Protein 2OPA (pdb70)

GO terms:
  GO:0016853 isomerase activity (F, IDA)

B-factor: mean 41.46, std 10.65, range [24.14, 88.93]

Organism: Bacillus subtilis (strain 168) (NCBI:txid224308)

Nearest PDB structures (foldseek):
  2op8-assembly1_A  TM=1.015E+00  e=2.982E-10  Bacillus subtilis
  4fdx-assembly1_B  TM=9.833E-01  e=6.481E-06  Methylibium petroleiphilum PM1
  3ry0-assembly1_A  TM=9.852E-01  e=7.424E-06  Streptomyces achromogenes
  8t9o-assembly1_A  TM=9.587E-01  e=1.568E-05  Herbaspirillum
  6ogm-assembly2_G  TM=9.645E-01  e=6.987E-05  Burkholderia lata

Foldseek 3Di:
DEAEAEEAPDDDVVVVVVCVVVVLVVCCVPPVDDSVVYHYHYHHDYQQRDDDPPGGNVRPD/DEEEAEEAPDDDPVVVVVVVVVVLVVCCVPPVDDSVVYHYHYHHDYQQRDDDPPARNVRDD

Radius of gyration: 16.0 Å; Cα contacts (8 Å, |Δi|>4): 196; chains: 2; bounding box: 31×53×32 Å

CATH classification: 3.30.429.10

Secondary structure (DSSP, 8-state):
-EEEEEEES---HHHHHHHHHHHHHHHHHHH---GGG-EEEEEEE-GGG-EETTEEGGG--/-EEEEEEETT--HHHHHHHHHHHHHHHHHHH---GGG-EEEEEEE-GGG-EETTEEGGG--

InterPro domains:
  IPR004370 4-oxalocrotonate tautomerase-like domain [PF01361] (2-60)
  IPR014347 Tautomerase/MIF superfamily [G3DSA:3.30.429.10] (1-60)
  IPR014347 Tautomerase/MIF superfamily [SSF55331] (2-61)
  IPR018191 4-oxalocrotonate tautomerase [TIGR00013] (1-62)
  IPR018191 4-oxalocrotonate tautomerase [cd00491] (2-59)

Solvent-accessible surface area: 7679 Å² total; per-residue (Å²): 19,63,0,32,0,76,1,42,100,74,52,72,93,102,54,53,153,67,0,57,54,112,0,24,84,6,0,77,98,12,6,72,10,55,105,128,129,18,54,31,98,57,73,79,22,116,105,43,134,43,52,83,108,84,41,107,30,50,97,108,159,18,60,0,31,0,89,1,34,101,66,49,78,101,91,57,57,140,49,0,56,56,87,0,27,88,8,0,66,78,11,10,66,12,56,97,145,50,17,58,30,99,58,80,80,20,118,119,42,130,47,54,76,106,84,35,105,46,58,86,106,219

Sequence (122 aa):
PYVTVKMLEGRTDEQKRNLVEKVTEAVKETTGASEEKIVVFIEEMRKDHYAVAGKRLSDMEPYVTVKMLEGRTDEQKRNLVEKVTEAVKETTGASEEKIVVFIEEMRKDHYAVAGKRLSDME

Structure (mmCIF, N/CA/C/O backbone):
data_2OPA
#
_entry.id   2OPA
#
_cell.length_a   141.339
_cell.length_b   141.339
_cell.length_c   141.339
_cell.angle_alpha   90.00
_cell.angle_beta   90.00
_cell.angle_gamma   90.00
#
_symmetry.space_group_name_H-M   'I 4 3 2'
#
loop_
_entity.id
_entity.type
_entity.pdbx_description
1 polymer 'Probable tautomerase ywhB'
2 non-polymer 2-FLUORO-3-(4-HYDROXYPHENYL)-2E-PROPENEOATE
3 water water
#
loop_
_atom_site.group_PDB
_atom_site.id
_atom_site.type_symbol
_atom_site.label_atom_id
_atom_site.label_alt_id
_atom_site.label_comp_id
_atom_site.label_asym_id
_atom_site.label_entity_id
_atom_site.label_seq_id
_atom_site.pdbx_PDB_ins_code
_atom_site.Cartn_x
_atom_site.Cartn_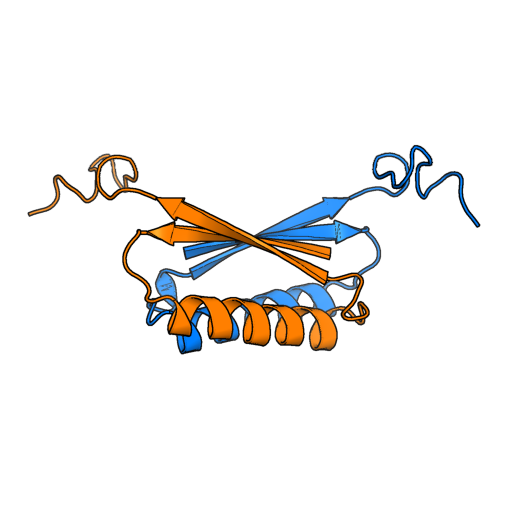y
_atom_site.Cartn_z
_atom_site.occupancy
_atom_site.B_iso_or_equiv
_atom_site.auth_seq_id
_atom_site.auth_comp_id
_atom_site.auth_asym_id
_atom_site.auth_atom_id
_atom_site.pdbx_PDB_model_num
ATOM 1 N N . PRO A 1 1 ? 22.412 11.104 32.473 1.00 36.65 1 PRO A N 1
ATOM 2 C CA . PRO A 1 1 ? 21.728 12.388 32.183 1.00 36.48 1 PRO A CA 1
ATOM 3 C C . PRO A 1 1 ? 22.570 13.605 32.584 1.00 35.64 1 PRO A C 1
ATOM 4 O O . PRO A 1 1 ? 23.144 13.646 33.676 1.00 35.00 1 PRO A O 1
ATOM 8 N N . TYR A 1 2 ? 22.641 14.585 31.685 1.00 33.65 2 TYR A N 1
ATOM 9 C CA . TYR A 1 2 ? 23.400 15.805 31.926 1.00 32.61 2 TYR A CA 1
ATOM 10 C C . TYR A 1 2 ? 22.467 16.974 32.160 1.00 31.20 2 TYR A C 1
ATOM 11 O O . TYR A 1 2 ? 21.685 17.349 31.285 1.00 31.80 2 TYR A O 1
ATOM 20 N N . VAL A 1 3 ? 22.552 17.545 33.353 1.00 28.71 3 VAL A N 1
ATOM 21 C CA . VAL A 1 3 ? 21.700 18.662 33.713 1.00 28.53 3 VAL A CA 1
ATOM 22 C C . VAL A 1 3 ? 22.487 19.957 33.831 1.00 28.83 3 VAL A C 1
ATOM 23 O O . VAL A 1 3 ? 23.450 20.046 34.591 1.00 29.65 3 VAL A O 1
ATOM 27 N N . THR A 1 4 ? 22.077 20.954 33.059 1.00 28.65 4 THR A N 1
ATOM 28 C CA . THR A 1 4 ? 22.708 22.258 33.092 1.00 28.52 4 THR A CA 1
ATOM 29 C C . THR A 1 4 ? 21.698 23.221 33.714 1.00 29.27 4 THR A C 1
ATOM 30 O O . THR A 1 4 ? 20.582 23.366 33.217 1.00 28.74 4 THR A O 1
ATOM 34 N N . VAL A 1 5 ? 22.080 23.854 34.816 1.00 28.73 5 VAL A N 1
ATOM 35 C CA . VAL A 1 5 ? 21.206 24.816 35.470 1.00 29.21 5 VAL A CA 1
ATOM 36 C C . VAL A 1 5 ? 21.803 26.187 35.238 1.00 28.53 5 VAL A C 1
ATOM 37 O O . VAL A 1 5 ? 22.880 26.492 35.741 1.00 30.34 5 VAL A O 1
ATOM 41 N N . LYS A 1 6 ? 21.114 27.004 34.456 1.00 29.63 6 LYS A N 1
ATOM 42 C CA . LYS A 1 6 ? 21.579 28.347 34.160 1.00 29.41 6 LYS A CA 1
ATOM 43 C C . LYS A 1 6 ? 20.744 29.323 34.989 1.00 29.35 6 LYS A C 1
ATOM 44 O O . LYS A 1 6 ? 19.524 29.397 34.843 1.00 29.74 6 LYS A O 1
ATOM 50 N N . MET A 1 7 ? 21.403 30.051 35.883 1.00 28.74 7 MET A N 1
ATOM 51 C CA . MET A 1 7 ? 20.718 31.010 36.747 1.00 29.15 7 MET A CA 1
ATOM 52 C C . MET A 1 7 ? 21.587 32.226 37.011 1.00 28.54 7 MET A C 1
ATOM 53 O O . MET A 1 7 ? 22.789 32.196 36.774 1.00 30.39 7 MET A O 1
ATOM 58 N N . LEU A 1 8 ? 20.967 33.290 37.507 1.00 28.32 8 LEU A N 1
ATOM 59 C CA . LEU A 1 8 ? 21.667 34.529 37.819 1.00 29.94 8 LEU A CA 1
ATOM 60 C C . LEU A 1 8 ? 22.625 34.396 38.990 1.00 30.56 8 LEU A C 1
ATOM 61 O O . LEU A 1 8 ? 22.438 33.562 39.875 1.00 31.44 8 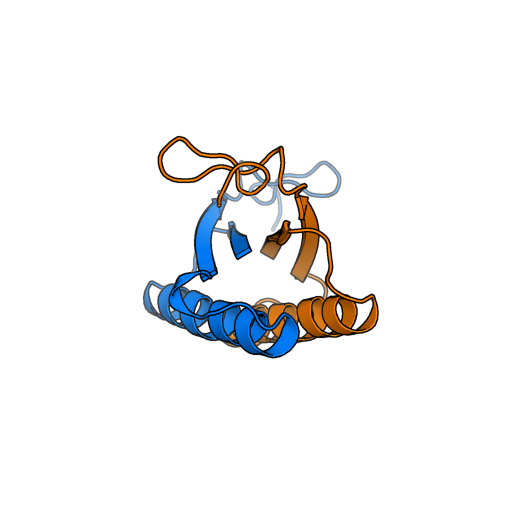LEU A O 1
ATOM 66 N N . GLU A 1 9 ? 23.659 35.229 38.987 1.00 32.31 9 GLU A N 1
ATOM 67 C CA . GLU A 1 9 ? 24.617 35.256 40.086 1.00 31.89 9 GLU A CA 1
ATOM 68 C C . GLU A 1 9 ? 23.802 35.691 41.304 1.00 32.72 9 GLU A C 1
ATOM 69 O O . GLU A 1 9 ? 22.750 36.322 41.157 1.00 30.51 9 GLU A O 1
ATOM 75 N N . GLY A 1 10 ? 24.272 35.359 42.502 1.00 34.63 10 GLY A N 1
ATOM 76 C CA . GLY A 1 10 ? 23.541 35.765 43.690 1.00 37.54 10 GLY A CA 1
ATOM 77 C C . GLY A 1 10 ? 23.225 34.667 44.688 1.00 39.17 10 GLY A C 1
ATOM 78 O O . GLY A 1 10 ? 22.832 34.956 45.822 1.00 42.05 10 GLY A O 1
ATOM 79 N N . ARG A 1 11 ? 23.381 33.412 44.280 1.00 37.14 11 ARG A N 1
ATOM 80 C CA . ARG A 1 11 ? 23.111 32.298 45.173 1.00 36.12 11 ARG A CA 1
ATOM 81 C C . ARG A 1 11 ? 24.330 31.961 46.023 1.00 35.81 11 ARG A C 1
ATOM 82 O O . ARG A 1 11 ? 25.472 32.130 45.591 1.00 37.78 11 ARG A O 1
ATOM 90 N N . THR A 1 12 ? 24.083 31.481 47.237 1.00 33.62 12 THR A N 1
ATOM 91 C CA . THR A 1 12 ? 25.164 31.117 48.144 1.00 32.33 12 THR A CA 1
ATOM 92 C C . THR A 1 12 ? 25.726 29.758 47.743 1.00 32.85 12 THR A C 1
ATOM 93 O O . THR A 1 12 ? 25.085 29.009 47.008 1.00 33.38 12 THR A O 1
ATOM 97 N N . ASP A 1 13 ? 26.920 29.434 48.222 1.00 33.89 13 ASP A N 1
ATOM 98 C CA . ASP A 1 13 ? 27.525 28.148 47.899 1.00 35.28 13 ASP A CA 1
ATOM 99 C C . ASP A 1 13 ? 26.649 27.022 48.469 1.00 37.44 13 ASP A C 1
ATOM 100 O O . ASP A 1 13 ? 26.584 25.931 47.895 1.00 36.12 13 ASP A O 1
ATOM 105 N N . GLU A 1 14 ? 25.969 27.296 49.586 1.00 37.44 14 GLU A N 1
ATOM 106 C CA . GLU A 1 14 ? 25.089 26.306 50.212 1.00 38.76 14 GLU A CA 1
ATOM 107 C C . GLU A 1 14 ? 23.872 26.024 49.334 1.00 38.29 14 GLU A C 1
ATOM 108 O O . GLU A 1 14 ? 23.459 24.873 49.195 1.00 37.97 14 GLU A O 1
ATOM 114 N N . GLN A 1 15 ? 23.294 27.071 48.751 1.00 36.17 15 GLN A N 1
ATOM 115 C CA . GLN A 1 15 ? 22.144 26.887 47.884 1.00 35.42 15 GLN A CA 1
ATOM 116 C C . GLN A 1 15 ? 22.553 26.078 46.660 1.00 35.58 15 GLN A C 1
ATOM 117 O O . GLN A 1 15 ? 21.770 25.280 46.152 1.00 37.48 15 GLN A O 1
ATOM 123 N N . LYS A 1 16 ? 23.776 26.293 46.186 1.00 35.10 16 LYS A N 1
ATOM 124 C CA . LYS A 1 16 ? 24.278 25.573 45.026 1.00 36.40 16 LYS A CA 1
ATOM 125 C C . LYS A 1 16 ? 24.450 24.090 45.345 1.00 37.23 16 LYS A C 1
ATOM 126 O O . LYS A 1 16 ? 24.125 23.232 44.526 1.00 37.38 16 LYS A O 1
ATOM 132 N N . ARG A 1 17 ? 24.966 23.794 46.534 1.00 37.75 17 ARG A N 1
ATOM 133 C CA . ARG A 1 17 ? 25.158 22.414 46.950 1.00 38.70 17 ARG A CA 1
ATOM 134 C C . ARG A 1 17 ? 23.801 21.712 47.057 1.00 39.09 17 ARG A C 1
ATOM 135 O O . ARG A 1 17 ? 23.654 20.570 46.614 1.00 38.51 17 ARG A O 1
ATOM 143 N N . ASN A 1 18 ? 22.817 22.404 47.636 1.00 37.56 18 ASN A N 1
ATOM 144 C CA . ASN A 1 18 ? 21.478 21.846 47.794 1.00 38.92 18 ASN A CA 1
ATOM 145 C C . ASN A 1 18 ? 20.826 21.621 46.443 1.00 37.49 18 ASN A C 1
ATOM 146 O O . ASN A 1 18 ? 20.188 20.594 46.223 1.00 37.46 18 ASN A O 1
ATOM 151 N N . LEU A 1 19 ? 20.989 22.588 45.545 1.00 36.10 19 LEU A N 1
ATOM 152 C CA . LEU A 1 19 ? 20.440 22.504 44.194 1.00 33.93 19 LEU A CA 1
ATOM 153 C C . LEU A 1 19 ? 20.913 21.216 43.523 1.00 33.71 19 LEU A C 1
ATOM 154 O O . LEU A 1 19 ? 20.124 20.445 42.980 1.00 32.40 19 LEU A O 1
ATOM 159 N N . VAL A 1 20 ? 22.218 20.993 43.565 1.00 33.51 20 VAL A N 1
ATOM 160 C CA . VAL A 1 20 ? 22.805 19.808 42.969 1.00 34.97 20 VAL A CA 1
ATOM 161 C C . VAL A 1 20 ? 22.21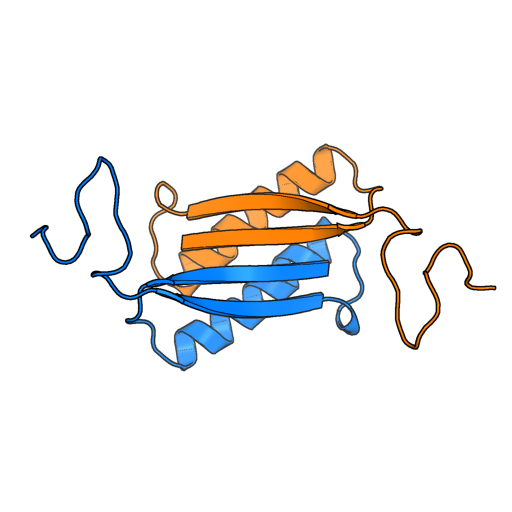0 18.534 43.566 1.00 36.38 20 VAL A C 1
ATOM 162 O O . VAL A 1 20 ? 21.838 17.618 42.832 1.00 35.75 20 VAL A O 1
ATOM 166 N N . GLU A 1 21 ? 22.117 18.478 44.892 1.00 36.51 21 GLU A N 1
ATOM 167 C CA . GLU A 1 21 ? 21.561 17.307 45.562 1.00 36.68 21 GLU A CA 1
ATOM 168 C C . GLU A 1 21 ? 20.126 17.049 45.105 1.00 36.63 21 GLU A C 1
ATOM 169 O O . GLU A 1 21 ? 19.827 15.989 44.557 1.00 37.72 21 GLU A O 1
ATOM 171 N N . LYS A 1 22 ? 19.250 18.025 45.314 1.00 37.10 22 LYS A N 1
ATOM 172 C CA . LYS A 1 22 ? 17.846 17.909 44.937 1.00 38.34 22 LYS A CA 1
ATOM 173 C C . LYS A 1 22 ? 17.581 17.614 43.465 1.00 38.81 22 LYS A C 1
ATOM 174 O O . LYS A 1 22 ? 16.753 16.762 43.147 1.00 40.15 22 LYS A O 1
ATOM 180 N N . VAL A 1 23 ? 18.261 18.325 42.570 1.00 37.46 23 VAL A N 1
ATOM 181 C CA . VAL A 1 23 ? 18.081 18.114 41.136 1.00 36.87 23 VAL A CA 1
ATOM 182 C C . VAL A 1 23 ? 18.511 16.701 40.741 1.00 36.71 23 VAL A C 1
ATOM 183 O O . VAL A 1 23 ? 17.836 16.031 39.954 1.00 34.98 23 VAL A O 1
ATOM 187 N N . THR A 1 24 ? 19.638 16.257 41.286 1.00 37.09 24 THR A N 1
ATOM 188 C CA . THR A 1 24 ? 20.149 14.921 41.007 1.00 38.11 24 THR A CA 1
ATOM 189 C C . THR A 1 24 ? 19.119 13.884 41.465 1.00 40.00 24 THR A C 1
ATOM 190 O O . THR A 1 24 ? 18.855 12.900 40.768 1.00 39.30 24 THR A O 1
ATOM 194 N N . GLU A 1 25 ? 18.530 14.116 42.633 1.00 41.19 25 GLU A N 1
ATOM 195 C CA . GLU A 1 25 ? 17.530 13.200 43.162 1.00 42.46 25 GLU A CA 1
ATOM 196 C C . GLU A 1 25 ? 16.266 13.209 42.314 1.00 40.49 25 GLU A C 1
ATOM 197 O O . GLU A 1 25 ? 15.687 12.160 42.056 1.00 41.05 25 GLU A O 1
ATOM 203 N N . ALA A 1 26 ? 15.842 14.389 41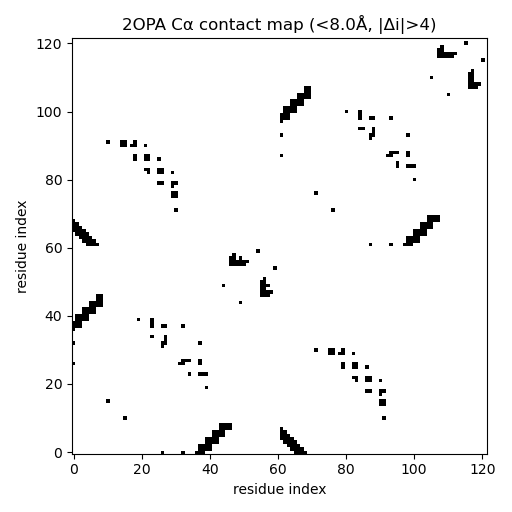.873 1.00 38.15 26 ALA A N 1
ATOM 204 C CA . ALA A 1 26 ? 14.640 14.492 41.060 1.00 37.21 26 ALA A CA 1
ATOM 205 C C . ALA A 1 26 ? 14.798 13.703 39.766 1.00 39.81 26 ALA A C 1
ATOM 206 O O . ALA A 1 26 ? 13.867 13.023 39.326 1.00 40.86 26 ALA A O 1
ATOM 208 N N . VAL A 1 27 ? 15.981 13.793 39.164 1.00 40.03 27 VAL A N 1
ATOM 209 C CA . VAL A 1 27 ? 16.274 13.090 37.918 1.00 40.09 27 VAL A CA 1
ATOM 210 C C . VAL A 1 27 ? 16.317 11.584 38.148 1.00 41.60 27 VAL A C 1
ATOM 211 O O . VAL A 1 27 ? 15.759 10.808 37.371 1.00 41.22 27 VAL A O 1
ATOM 215 N N . LYS A 1 28 ? 16.983 11.181 39.223 1.00 43.22 28 LYS A N 1
ATOM 216 C CA . LYS A 1 28 ? 17.114 9.773 39.559 1.00 44.88 28 LYS A CA 1
ATOM 217 C C . LYS A 1 28 ? 15.774 9.075 39.753 1.00 46.19 28 LYS A C 1
ATOM 218 O O . LYS A 1 28 ? 15.566 7.968 39.256 1.00 47.12 28 LYS A O 1
ATOM 224 N N . GLU A 1 29 ? 14.859 9.725 40.461 1.00 46.37 29 GLU A N 1
ATOM 225 C CA . GLU A 1 29 ? 13.573 9.110 40.732 1.00 48.05 29 GLU A CA 1
ATOM 226 C C . GLU A 1 29 ? 12.506 9.238 39.653 1.00 47.33 29 GLU A C 1
ATOM 227 O O . GLU A 1 29 ? 11.436 8.653 39.783 1.00 47.64 29 GLU A O 1
ATOM 233 N N . THR A 1 30 ? 12.780 9.981 38.587 1.00 45.66 30 THR A N 1
ATOM 234 C CA . THR A 1 30 ? 11.791 10.124 37.524 1.00 43.95 30 THR A CA 1
ATOM 235 C C . THR A 1 30 ? 12.244 9.524 36.196 1.00 43.75 30 THR A C 1
ATOM 236 O O . THR A 1 30 ? 11.427 9.315 35.301 1.00 44.17 30 THR A O 1
ATOM 240 N N . THR A 1 31 ? 13.536 9.237 36.065 1.00 43.65 31 THR A N 1
ATOM 241 C CA . THR A 1 31 ? 14.052 8.691 34.813 1.00 43.17 31 THR A CA 1
ATOM 242 C C . THR A 1 31 ? 14.692 7.318 34.931 1.00 43.66 31 THR A C 1
ATOM 243 O O . THR A 1 31 ? 15.054 6.709 33.926 1.00 43.37 31 THR A O 1
ATOM 247 N N . GLY A 1 32 ? 14.841 6.832 36.155 1.00 45.51 32 GLY A N 1
ATOM 248 C CA . GLY A 1 32 ? 15.444 5.528 36.342 1.00 47.45 32 GLY A CA 1
ATOM 249 C C . GLY A 1 32 ? 16.926 5.524 36.027 1.00 49.09 32 GLY A C 1
ATOM 250 O O . GLY A 1 32 ? 17.526 4.469 35.820 1.00 50.02 32 GLY A O 1
ATOM 251 N N . ALA A 1 33 ? 17.523 6.709 35.984 1.00 49.39 33 ALA A N 1
ATOM 252 C CA . ALA A 1 33 ? 18.948 6.822 35.706 1.00 49.04 33 ALA A CA 1
ATOM 253 C C . ALA A 1 33 ? 19.724 6.533 36.982 1.00 48.88 33 ALA A C 1
ATOM 254 O O . ALA A 1 33 ? 19.323 6.948 38.070 1.00 48.27 33 ALA A O 1
ATOM 256 N N . SER A 1 34 ? 20.829 5.811 36.850 1.00 49.31 34 SER A N 1
ATOM 257 C CA . SER A 1 34 ? 21.645 5.493 38.009 1.00 50.18 34 SER A CA 1
ATOM 258 C C . SER A 1 34 ? 22.291 6.774 38.541 1.00 49.70 34 SER A C 1
ATOM 259 O O . SER A 1 34 ? 22.633 7.678 37.777 1.00 49.15 34 SER A O 1
ATOM 262 N N . GLU A 1 35 ? 22.462 6.836 39.855 1.00 48.98 35 GLU A N 1
ATOM 263 C CA . GLU A 1 35 ? 23.035 8.000 40.524 1.00 48.45 35 GLU A CA 1
ATOM 264 C C . GLU A 1 35 ? 24.396 8.452 39.988 1.00 47.33 35 GLU A C 1
ATOM 265 O O . GLU A 1 35 ? 24.610 9.643 39.774 1.00 46.84 35 GLU A O 1
ATOM 271 N N . GLU A 1 36 ? 25.312 7.513 39.768 1.00 44.75 36 GLU A N 1
ATOM 272 C CA . GLU A 1 36 ? 26.637 7.869 39.277 1.00 43.71 36 GLU A CA 1
ATOM 273 C C . GLU A 1 36 ? 26.637 8.279 37.811 1.00 43.76 36 GLU A C 1
ATOM 274 O O . GLU A 1 36 ? 27.686 8.588 37.252 1.00 44.19 36 GLU A O 1
ATOM 280 N N . LYS A 1 37 ? 25.461 8.283 37.192 1.00 43.35 37 LYS A N 1
ATOM 281 C CA . LYS A 1 37 ? 25.337 8.664 35.785 1.00 43.31 37 LYS A CA 1
ATOM 282 C C . LYS A 1 37 ? 24.736 10.062 35.636 1.00 41.81 3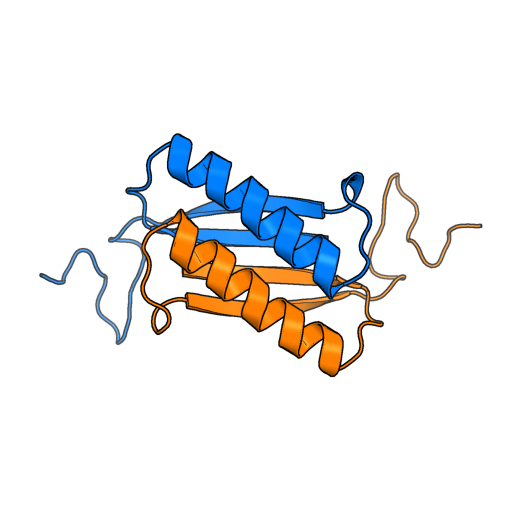7 LYS A C 1
ATOM 283 O O . LYS A 1 37 ? 24.631 10.581 34.528 1.00 42.19 37 LYS A O 1
ATOM 289 N N . ILE A 1 38 ? 24.328 10.660 36.750 1.00 38.43 38 ILE A N 1
ATOM 290 C CA . ILE A 1 38 ? 23.722 11.980 36.713 1.00 35.27 38 ILE A CA 1
ATOM 291 C C . ILE A 1 38 ? 24.743 13.081 36.988 1.00 34.86 38 ILE A C 1
ATOM 292 O O . ILE A 1 38 ? 25.322 13.173 38.075 1.00 33.67 38 ILE A O 1
ATOM 297 N N . VAL A 1 39 ? 24.957 13.909 35.974 1.00 33.17 39 VAL A N 1
ATOM 298 C CA . VAL A 1 39 ? 25.904 15.007 36.041 1.00 32.11 39 VAL A CA 1
ATOM 299 C C . VAL A 1 39 ? 25.168 16.341 36.038 1.00 32.77 39 VAL A C 1
ATOM 300 O O . VAL A 1 39 ? 24.201 16.522 35.291 1.00 32.91 39 VAL A O 1
ATOM 304 N N . VAL A 1 40 ? 25.625 17.266 36.878 1.00 30.17 40 VAL A N 1
ATOM 305 C CA . VAL A 1 40 ? 25.013 18.582 36.950 1.00 30.88 40 VAL A CA 1
ATOM 306 C C . VAL A 1 40 ? 26.042 19.699 36.744 1.00 31.37 40 VAL A C 1
ATOM 307 O O . VAL A 1 40 ? 27.109 19.698 37.363 1.00 31.00 40 VAL A O 1
ATOM 311 N N . PHE A 1 41 ? 25.715 20.636 35.858 1.00 29.65 41 PHE A N 1
ATOM 312 C CA . PHE A 1 41 ? 26.581 21.777 35.591 1.00 29.01 41 PHE A CA 1
ATOM 313 C C . PHE A 1 41 ? 25.818 23.016 36.022 1.00 28.30 41 PHE A C 1
ATOM 314 O O . PHE A 1 41 ? 24.629 23.141 35.735 1.00 28.15 41 PHE A O 1
ATOM 322 N N . ILE A 1 42 ? 26.487 23.923 36.720 1.00 26.65 42 ILE A N 1
ATOM 323 C CA . ILE A 1 42 ? 25.844 25.166 37.106 1.00 27.77 42 ILE A CA 1
ATOM 324 C C . ILE A 1 42 ? 26.503 26.266 36.288 1.00 28.52 42 ILE A C 1
ATOM 325 O O . ILE A 1 42 ? 27.729 26.386 36.264 1.00 29.01 42 ILE A O 1
ATOM 330 N N . GLU A 1 43 ? 25.685 27.049 35.601 1.00 28.37 43 GLU A N 1
ATOM 331 C CA . GLU A 1 43 ? 26.174 28.155 34.794 1.00 29.83 43 GLU A CA 1
ATOM 332 C C . GLU A 1 43 ? 25.537 29.432 35.320 1.00 30.32 43 GLU A C 1
ATOM 333 O O . GLU A 1 43 ? 24.317 29.578 35.310 1.00 30.85 43 GLU A O 1
ATOM 339 N N . GLU A 1 44 ? 26.367 30.350 35.792 1.00 29.52 44 GLU A N 1
ATOM 340 C CA . GLU A 1 44 ? 25.867 31.601 36.322 1.00 30.37 44 GLU A CA 1
ATOM 341 C C . GLU A 1 44 ? 25.798 32.700 35.281 1.00 30.24 44 GLU A C 1
ATOM 342 O O . GLU A 1 44 ? 26.692 32.846 34.455 1.00 33.32 44 GLU A O 1
ATOM 348 N N . MET A 1 45 ? 24.718 33.468 35.323 1.00 30.45 45 MET A N 1
ATOM 349 C CA . MET A 1 45 ? 24.522 34.560 34.386 1.00 29.65 45 MET A CA 1
ATOM 350 C C . MET A 1 45 ? 24.663 35.911 35.071 1.00 29.38 45 MET A C 1
ATOM 351 O O . MET A 1 45 ? 24.303 36.074 36.235 1.00 30.76 45 MET A O 1
ATOM 356 N N . ARG A 1 46 ? 25.177 36.880 34.327 1.00 28.40 46 ARG A N 1
ATOM 357 C CA . ARG A 1 46 ? 25.323 38.240 34.816 1.00 26.77 46 ARG A CA 1
ATOM 358 C C . ARG A 1 46 ? 24.082 39.007 34.347 1.00 27.06 46 ARG A C 1
ATOM 359 O O . ARG A 1 46 ? 23.589 38.771 33.238 1.00 24.14 46 ARG A O 1
ATOM 367 N N . LYS A 1 47 ? 23.571 39.914 35.181 1.00 26.98 47 LYS A N 1
ATOM 368 C CA . LYS A 1 47 ? 22.387 40.699 34.811 1.00 26.72 47 LYS A CA 1
ATOM 369 C C . LYS A 1 47 ? 22.572 41.516 33.535 1.00 27.46 47 LYS A C 1
ATOM 370 O O . LYS A 1 47 ? 21.610 41.765 32.810 1.00 27.23 47 LYS A O 1
ATOM 376 N N . ASP A 1 48 ? 23.799 41.941 33.253 1.00 27.48 48 ASP A N 1
ATOM 377 C CA . ASP A 1 48 ? 24.049 42.714 32.044 1.00 28.93 48 ASP A CA 1
ATOM 378 C C . ASP A 1 48 ? 24.249 41.824 30.813 1.00 28.55 48 ASP A C 1
ATOM 379 O O . ASP A 1 48 ? 24.561 42.318 29.734 1.00 29.77 48 ASP A O 1
ATOM 384 N N . HIS A 1 49 ? 24.065 40.517 30.979 1.00 28.01 49 HIS A N 1
ATOM 385 C CA . HIS A 1 49 ? 24.204 39.554 29.883 1.00 28.51 49 HIS A CA 1
ATOM 386 C C . HIS A 1 49 ? 22.919 38.742 29.740 1.00 29.21 49 HIS A C 1
ATOM 387 O O . HIS A 1 49 ? 22.879 37.713 29.058 1.00 28.42 49 HIS A O 1
ATOM 394 N N . TYR A 1 50 ? 21.865 39.212 30.391 1.00 30.03 50 TYR A N 1
ATOM 395 C CA . TYR A 1 50 ? 20.590 38.525 30.351 1.00 31.77 50 TYR A CA 1
ATOM 396 C C . TYR A 1 50 ? 19.462 39.530 30.123 1.00 32.30 50 TYR A C 1
ATOM 397 O O . TYR A 1 50 ? 19.337 40.525 30.840 1.00 31.44 50 TYR A O 1
ATOM 406 N N . ALA A 1 51 ? 18.641 39.268 29.115 1.00 31.52 51 ALA A N 1
ATOM 407 C CA . ALA A 1 51 ? 17.551 40.173 28.800 1.00 32.63 51 ALA A CA 1
ATOM 408 C C . ALA A 1 51 ? 16.238 39.468 28.511 1.00 34.07 51 ALA A C 1
ATOM 409 O O . ALA A 1 51 ? 16.212 38.312 28.092 1.00 34.33 51 ALA A O 1
ATOM 411 N N . VAL A 1 52 ? 15.147 40.182 28.752 1.00 35.81 52 VAL A N 1
ATOM 412 C CA . VAL A 1 52 ? 13.809 39.677 28.479 1.00 36.24 52 VAL A CA 1
ATOM 413 C C . VAL A 1 52 ? 13.083 40.851 27.851 1.00 36.31 52 VAL A C 1
ATOM 414 O O . VAL A 1 52 ? 13.229 41.979 28.310 1.00 36.39 52 VAL A O 1
ATOM 418 N N . ALA A 1 53 ? 12.330 40.594 26.789 1.00 37.66 53 ALA A N 1
ATOM 419 C CA . ALA A 1 53 ? 11.585 41.646 26.108 1.00 38.00 53 ALA A CA 1
ATOM 420 C C . ALA A 1 53 ? 12.485 42.790 25.634 1.00 39.84 53 ALA A C 1
ATOM 421 O O . ALA A 1 53 ? 12.085 43.955 25.655 1.00 42.28 53 ALA A O 1
ATOM 423 N N . GLY A 1 54 ? 13.701 42.456 25.219 1.00 39.20 54 GLY A N 1
ATOM 424 C CA . GLY A 1 54 ? 14.619 43.468 24.733 1.00 37.63 54 GLY A CA 1
ATOM 425 C C . GLY A 1 54 ? 15.284 44.336 25.784 1.00 38.00 54 GLY A C 1
ATOM 426 O O . GLY A 1 54 ? 16.004 45.274 25.440 1.00 38.44 54 GLY A O 1
ATOM 427 N N . LYS A 1 55 ? 15.058 44.042 27.059 1.00 37.06 55 LYS A N 1
ATOM 428 C CA . LYS A 1 55 ? 15.671 44.832 28.120 1.00 36.41 55 LYS A CA 1
ATOM 429 C C . LYS A 1 55 ? 16.504 43.973 29.063 1.00 35.61 55 LYS A C 1
ATOM 430 O O . LYS A 1 55 ? 15.989 43.054 29.699 1.00 33.93 55 LYS A O 1
ATOM 432 N N . ARG A 1 56 ? 17.794 44.283 29.149 1.00 33.94 56 ARG A N 1
ATOM 433 C CA . ARG A 1 56 ? 18.703 43.554 30.027 1.00 34.29 56 ARG A CA 1
ATOM 434 C C . ARG A 1 56 ? 18.301 43.794 31.470 1.00 34.17 56 ARG A C 1
ATOM 435 O O . ARG A 1 56 ? 17.883 44.896 31.822 1.00 34.03 56 ARG A O 1
ATOM 443 N N . LEU A 1 57 ? 18.440 42.772 32.308 1.00 32.97 57 LEU A N 1
ATOM 444 C CA . LEU A 1 57 ? 18.086 42.913 33.710 1.00 34.65 57 LEU A CA 1
ATOM 445 C C . LEU A 1 57 ? 18.881 44.008 34.413 1.00 35.63 57 LEU A C 1
ATOM 446 O O . LEU A 1 57 ? 18.408 44.592 35.386 1.00 36.01 57 LEU A O 1
ATOM 451 N N . SER A 1 58 ? 20.089 44.281 33.929 1.00 35.46 58 SER A N 1
ATOM 452 C CA . SER A 1 58 ? 20.918 45.316 34.530 1.00 35.30 58 SER A CA 1
ATOM 453 C C . SER A 1 58 ? 20.351 46.700 34.223 1.00 38.53 58 SER A C 1
ATOM 454 O O . SER A 1 58 ? 20.736 47.688 34.845 1.00 35.65 58 SER A O 1
ATOM 457 N N . ASP A 1 59 ? 19.432 46.758 33.263 1.00 41.99 59 ASP A N 1
ATOM 458 C CA . ASP A 1 59 ? 18.795 48.014 32.867 1.00 45.86 59 ASP A CA 1
ATOM 459 C C . ASP A 1 59 ? 17.381 48.152 33.439 1.00 49.45 59 ASP A C 1
ATOM 460 O O . ASP A 1 59 ? 16.642 49.062 33.072 1.00 51.20 59 ASP A O 1
ATOM 465 N N . MET A 1 60 ? 17.008 47.244 34.331 1.00 52.99 60 MET A N 1
ATOM 466 C CA . MET A 1 60 ? 15.691 47.270 34.953 1.00 57.98 60 MET A CA 1
ATOM 467 C C . MET A 1 60 ? 15.828 47.609 36.431 1.00 60.80 60 MET A C 1
ATOM 468 O O . MET A 1 60 ? 16.933 47.613 36.971 1.00 61.51 60 MET A O 1
ATOM 473 N N . GLU A 1 61 ? 14.705 47.892 37.084 1.00 63.87 61 GLU A N 1
ATOM 474 C CA . GLU A 1 61 ? 14.729 48.225 38.502 1.00 66.95 61 GLU A CA 1
ATOM 475 C C . GLU A 1 61 ? 15.225 47.021 39.307 1.00 69.29 61 GLU A C 1
ATOM 476 O O . GLU A 1 61 ? 15.113 45.882 38.799 1.00 70.15 61 GLU A O 1
ATOM 479 N N . PRO B 1 1 ? 15.286 30.531 36.658 1.00 34.19 1 PRO B N 1
ATOM 480 C CA . PRO B 1 1 ? 16.391 29.703 36.119 1.00 33.62 1 PRO B CA 1
ATOM 481 C C . PRO B 1 1 ? 15.995 28.811 34.951 1.00 32.62 1 PRO B C 1
ATOM 482 O O . PRO B 1 1 ? 14.820 28.502 34.758 1.00 33.00 1 PRO B O 1
ATOM 486 N N . TYR B 1 2 ? 16.998 28.408 34.177 1.00 31.19 2 TYR B N 1
ATOM 487 C CA . TYR B 1 2 ? 16.806 27.564 33.008 1.00 30.44 2 TYR B CA 1
ATOM 488 C C . TYR B 1 2 ? 17.542 26.263 33.193 1.00 32.02 2 TYR B C 1
ATOM 489 O O . TYR B 1 2 ? 18.762 26.242 33.381 1.00 34.06 2 TYR B O 1
ATOM 498 N N . VAL B 1 3 ? 16.789 25.175 33.137 1.00 31.24 3 VAL B N 1
ATOM 499 C CA . VAL B 1 3 ? 17.350 23.854 33.312 1.00 29.67 3 VAL B CA 1
ATOM 500 C C . VAL B 1 3 ? 17.219 23.052 32.039 1.00 29.85 3 VAL B C 1
ATOM 501 O O . VAL B 1 3 ? 16.129 22.931 31.477 1.00 29.42 3 VAL B O 1
ATOM 505 N N . THR B 1 4 ? 18.339 22.517 31.578 1.00 28.83 4 THR B N 1
ATOM 506 C CA . THR B 1 4 ? 18.330 21.684 30.397 1.00 28.76 4 THR B CA 1
ATOM 507 C C . THR B 1 4 ? 18.721 20.285 30.865 1.00 30.22 4 THR B C 1
ATOM 508 O O . THR B 1 4 ? 19.756 20.102 31.513 1.00 28.88 4 THR B O 1
ATOM 512 N N . VAL B 1 5 ? 17.867 19.308 30.580 1.00 30.20 5 VAL B N 1
ATOM 513 C CA . VAL B 1 5 ? 18.157 17.927 30.935 1.00 29.71 5 VAL B CA 1
ATOM 514 C C . VAL B 1 5 ? 18.435 17.223 29.614 1.00 31.48 5 VAL B C 1
ATOM 515 O O . VAL B 1 5 ? 17.564 17.158 28.747 1.00 31.24 5 VAL B O 1
ATOM 519 N N . LYS B 1 6 ? 19.658 16.731 29.449 1.00 32.14 6 LYS B N 1
ATOM 520 C CA . LYS B 1 6 ? 20.046 16.032 28.229 1.00 33.42 6 LYS B CA 1
ATOM 521 C C . LYS B 1 6 ? 20.168 14.551 28.567 1.00 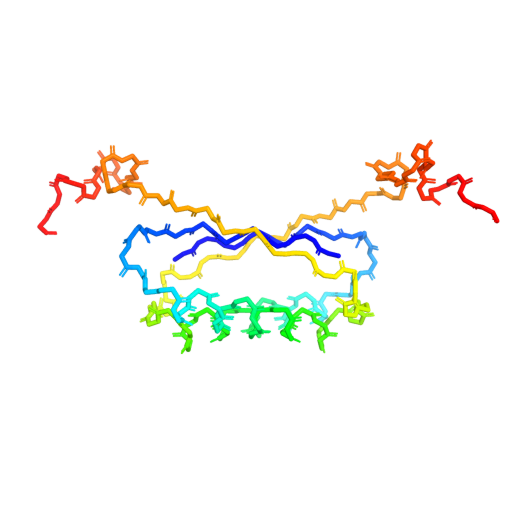34.37 6 LYS B C 1
ATOM 522 O O . LYS B 1 6 ? 21.003 14.163 29.384 1.00 35.08 6 LYS B O 1
ATOM 528 N N . MET B 1 7 ? 19.327 13.726 27.950 1.00 33.39 7 MET B N 1
ATOM 529 C CA . MET B 1 7 ? 19.349 12.292 28.219 1.00 34.60 7 MET B CA 1
ATOM 530 C C . MET B 1 7 ? 19.023 11.461 26.981 1.00 34.93 7 MET B C 1
ATOM 531 O O . MET B 1 7 ? 18.491 11.972 25.993 1.00 34.12 7 MET B O 1
ATOM 536 N N . LEU B 1 8 ? 19.350 10.175 27.046 1.00 36.53 8 LEU B N 1
ATOM 537 C CA . LEU B 1 8 ? 19.097 9.256 25.941 1.00 38.99 8 LEU B CA 1
ATOM 538 C C . LEU B 1 8 ? 17.609 9.061 25.672 1.00 38.78 8 LEU B C 1
ATOM 539 O O . LEU B 1 8 ? 16.792 9.169 26.587 1.00 36.65 8 LEU B O 1
ATOM 544 N N . GLU B 1 9 ? 17.266 8.786 24.413 1.00 40.12 9 GLU B N 1
ATOM 545 C CA . GLU B 1 9 ? 15.874 8.536 24.022 1.00 43.32 9 GLU B CA 1
ATOM 546 C C . GLU B 1 9 ? 15.383 7.337 24.816 1.00 41.82 9 GLU B C 1
ATOM 547 O O . GLU B 1 9 ? 16.178 6.510 25.246 1.00 41.74 9 GLU B O 1
ATOM 553 N N . GLY B 1 10 ? 14.075 7.223 24.993 1.00 43.44 10 GLY B N 1
ATOM 554 C CA . GLY B 1 10 ? 13.564 6.076 25.712 1.00 45.13 10 GLY B CA 1
ATOM 555 C C . GLY B 1 10 ? 12.553 6.349 26.800 1.00 46.52 10 GLY B C 1
ATOM 556 O O . GLY B 1 10 ? 11.637 5.554 26.996 1.00 49.37 10 GLY B O 1
ATOM 557 N N . ARG B 1 11 ? 12.709 7.451 27.524 1.00 45.01 11 ARG B N 1
ATOM 558 C CA . ARG B 1 11 ? 11.763 7.753 28.587 1.00 43.99 11 ARG B CA 1
ATOM 559 C C . ARG B 1 11 ? 10.363 7.904 28.015 1.00 43.70 11 ARG B C 1
ATOM 560 O O . ARG B 1 11 ? 10.194 8.331 26.879 1.00 44.96 11 ARG B O 1
ATOM 568 N N . THR B 1 12 ? 9.361 7.537 28.803 1.00 44.44 12 THR B N 1
ATOM 569 C CA . THR B 1 12 ? 7.974 7.642 28.369 1.00 44.11 12 THR B CA 1
ATOM 570 C C . THR B 1 12 ? 7.495 9.072 28.569 1.00 45.61 12 THR B C 1
ATOM 571 O O . THR B 1 12 ? 8.152 9.862 29.246 1.00 45.68 12 THR B O 1
ATOM 575 N N . ASP B 1 13 ? 6.349 9.408 27.987 1.00 46.88 13 ASP B N 1
ATOM 576 C CA . ASP B 1 13 ? 5.810 10.750 28.133 1.00 48.08 13 ASP B CA 1
ATOM 577 C C . ASP B 1 13 ? 5.538 11.034 29.604 1.00 48.60 13 ASP B C 1
ATOM 578 O O . ASP B 1 13 ? 5.700 12.160 30.068 1.00 49.89 13 ASP B O 1
ATOM 583 N N . GLU B 1 14 ? 5.130 9.999 30.331 1.00 48.92 14 GLU B N 1
ATOM 584 C CA . GLU B 1 14 ? 4.824 10.121 31.750 1.00 49.66 14 GLU B CA 1
ATOM 585 C C . GLU B 1 14 ? 6.075 10.478 32.545 1.00 48.14 14 GLU B C 1
ATOM 586 O O . GLU B 1 14 ? 6.049 11.376 33.388 1.00 47.39 14 GLU B O 1
ATOM 592 N N . GLN B 1 15 ? 7.166 9.765 32.284 1.00 45.94 15 GLN B N 1
ATO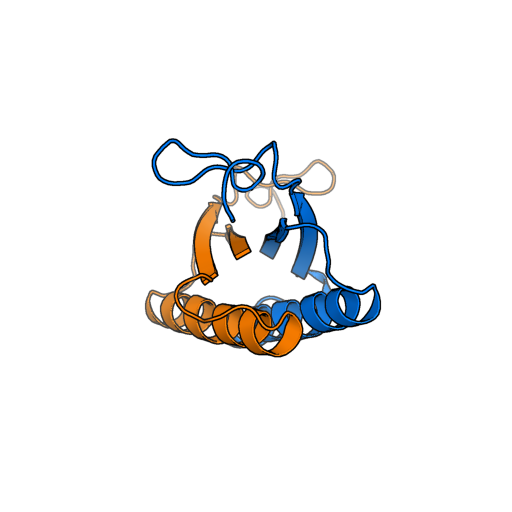M 593 C CA . GLN B 1 15 ? 8.419 10.026 32.975 1.00 45.11 15 GLN B CA 1
ATOM 594 C C . GLN B 1 15 ? 8.880 11.456 32.727 1.00 44.98 15 GLN B C 1
ATOM 595 O O . GLN B 1 15 ? 9.387 12.105 33.633 1.00 46.57 15 GLN B O 1
ATOM 601 N N . LYS B 1 16 ? 8.698 11.951 31.507 1.00 43.74 16 LYS B N 1
ATOM 602 C CA . LYS B 1 16 ? 9.105 13.314 31.188 1.00 44.90 16 LYS B CA 1
ATOM 603 C C . LYS B 1 16 ? 8.261 14.316 31.966 1.00 45.92 16 LYS B C 1
ATOM 604 O O . LYS B 1 16 ? 8.772 15.339 32.424 1.00 46.76 16 LYS B O 1
ATOM 610 N N . ARG B 1 17 ? 6.972 14.023 32.116 1.00 45.60 17 ARG B N 1
ATOM 611 C CA . ARG B 1 17 ? 6.078 14.903 32.861 1.00 44.73 17 ARG B CA 1
ATOM 612 C C . ARG B 1 17 ? 6.538 14.991 34.312 1.00 43.19 17 ARG B C 1
ATOM 613 O O . ARG B 1 17 ? 6.530 16.060 34.910 1.00 42.24 17 ARG B O 1
ATOM 621 N N . ASN B 1 18 ? 6.940 13.854 34.868 1.00 42.78 18 ASN B N 1
ATOM 622 C CA . ASN B 1 18 ? 7.404 13.792 36.248 1.00 43.70 18 ASN B CA 1
ATOM 623 C C . ASN B 1 18 ? 8.761 14.471 36.405 1.00 42.32 18 ASN B C 1
ATOM 624 O O . ASN B 1 18 ? 9.025 15.125 37.418 1.00 40.52 18 ASN B O 1
ATOM 629 N N . LEU B 1 19 ? 9.619 14.295 35.402 1.00 40.72 19 LEU B N 1
ATOM 630 C CA . LEU B 1 19 ? 10.948 14.896 35.404 1.00 38.58 19 LEU B CA 1
ATOM 631 C C . LEU B 1 19 ? 10.821 16.411 35.507 1.00 37.07 19 LEU B C 1
ATOM 632 O O . LEU B 1 19 ? 11.468 17.042 36.331 1.00 37.46 19 LEU B O 1
ATOM 637 N N . VAL B 1 20 ? 9.970 16.977 34.663 1.00 36.73 20 VAL B N 1
ATOM 638 C CA . VAL B 1 20 ? 9.734 18.406 34.636 1.00 38.43 20 VAL B CA 1
ATOM 639 C C . VAL B 1 20 ? 9.200 18.928 35.965 1.00 40.75 20 VAL B C 1
ATOM 640 O O . VAL B 1 20 ? 9.645 19.971 36.459 1.00 41.61 20 VAL B O 1
ATOM 644 N N . GLU B 1 21 ? 8.249 18.205 36.545 1.00 40.97 21 GLU B N 1
ATOM 645 C CA . GLU B 1 21 ? 7.660 18.620 37.809 1.00 41.12 21 GLU B CA 1
ATOM 646 C C . GLU B 1 21 ? 8.661 18.530 38.961 1.00 40.26 21 GLU B C 1
ATOM 647 O O . GLU B 1 21 ? 8.873 19.499 39.681 1.00 39.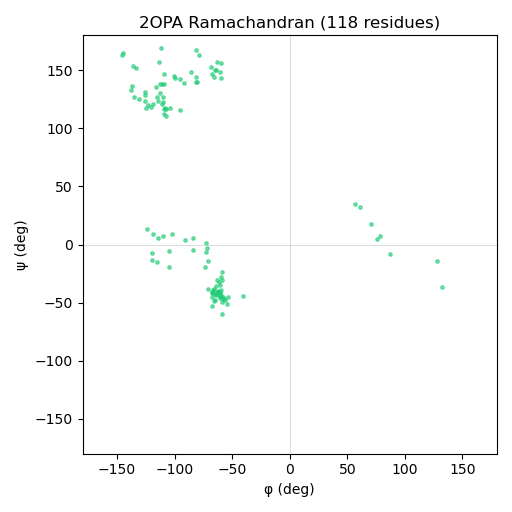63 21 GLU B O 1
ATOM 649 N N . LYS B 1 22 ? 9.285 17.373 39.125 1.00 40.55 22 LYS B N 1
ATOM 650 C CA . LYS B 1 22 ? 10.242 17.192 40.206 1.00 41.89 22 LYS B CA 1
ATOM 651 C C . LYS B 1 22 ? 11.418 18.160 40.114 1.00 41.49 22 LYS B C 1
ATOM 652 O O . LYS B 1 22 ? 11.812 18.772 41.113 1.00 39.90 22 LYS B O 1
ATOM 658 N N . VAL B 1 23 ? 11.978 18.295 38.914 1.00 39.84 23 VAL B N 1
ATOM 659 C CA . VAL B 1 23 ? 13.110 19.187 38.716 1.00 38.89 23 VAL B CA 1
ATOM 660 C C . VAL B 1 23 ? 12.721 20.628 39.031 1.00 38.18 23 VAL B C 1
ATOM 661 O O . VAL B 1 23 ? 13.495 21.359 39.641 1.00 37.34 23 VAL B O 1
ATOM 665 N N . THR B 1 24 ? 11.519 21.032 38.631 1.00 38.27 24 THR B N 1
ATOM 666 C CA . THR B 1 24 ? 11.059 22.386 38.909 1.00 38.62 24 THR B CA 1
ATOM 667 C C . THR B 1 24 ? 10.938 22.611 40.414 1.00 40.30 24 THR B C 1
ATOM 668 O O . THR B 1 24 ? 11.305 23.666 40.921 1.00 40.80 24 THR B O 1
ATOM 672 N N . GLU B 1 25 ? 10.431 21.616 41.131 1.00 41.83 25 GLU B N 1
ATOM 673 C CA . GLU B 1 25 ? 10.293 21.744 42.576 1.00 43.29 25 GLU B CA 1
ATOM 674 C C . GLU B 1 25 ? 11.660 21.812 43.242 1.00 40.93 25 GLU B C 1
ATOM 675 O O . GLU B 1 25 ? 11.855 22.571 44.190 1.00 39.80 25 GLU B O 1
ATOM 681 N N . ALA B 1 26 ? 12.605 21.022 42.744 1.00 38.85 26 ALA B N 1
ATOM 682 C CA . ALA B 1 26 ? 13.951 21.012 43.303 1.00 38.33 26 ALA B CA 1
ATOM 683 C C . ALA B 1 26 ? 14.571 22.402 43.172 1.00 38.85 26 ALA B C 1
ATOM 684 O O . ALA B 1 26 ? 15.179 22.911 44.110 1.00 39.05 26 ALA B O 1
ATOM 686 N N . VAL B 1 27 ? 14.405 23.021 42.009 1.00 39.02 27 VAL B N 1
ATOM 687 C CA . VAL B 1 27 ? 14.953 24.352 41.784 1.00 38.47 27 VAL B CA 1
ATOM 688 C C . VAL B 1 27 ? 14.268 25.379 42.686 1.00 40.96 27 VAL B C 1
ATOM 689 O O . VAL B 1 27 ? 14.937 26.170 43.356 1.00 40.91 27 VAL B O 1
ATOM 693 N N . LYS B 1 28 ? 12.936 25.359 42.709 1.00 42.27 28 LYS B N 1
ATOM 694 C CA . LYS B 1 28 ? 12.172 26.298 43.530 1.00 44.41 28 LYS B CA 1
ATOM 695 C C . LYS B 1 28 ? 12.546 26.254 45.012 1.00 44.29 28 LYS B C 1
ATOM 696 O O . LYS B 1 28 ? 12.766 27.288 45.637 1.00 44.59 28 LYS B O 1
ATOM 702 N N . GLU B 1 29 ? 12.613 25.049 45.564 1.00 44.06 29 GLU B N 1
ATOM 703 C CA . GLU B 1 29 ? 12.923 24.860 46.975 1.00 45.21 29 GLU B CA 1
ATOM 704 C C . GLU B 1 29 ? 14.369 25.108 47.349 1.00 45.87 29 GLU B C 1
ATOM 705 O O . GLU B 1 29 ? 14.684 25.345 48.514 1.00 47.05 29 GLU B O 1
ATOM 707 N N . THR B 1 30 ? 15.251 25.072 46.365 1.00 46.11 30 THR B N 1
ATOM 708 C CA . THR B 1 30 ? 16.664 25.223 46.644 1.00 43.94 30 THR B CA 1
ATOM 709 C C . THR B 1 30 ? 17.285 26.575 46.286 1.00 44.22 30 THR B C 1
ATOM 710 O O . THR B 1 30 ? 18.350 26.925 46.801 1.00 44.19 30 THR B O 1
ATOM 714 N N . THR B 1 31 ? 16.624 27.339 45.422 1.00 43.03 31 THR B N 1
ATOM 715 C CA . THR B 1 31 ? 17.152 28.634 45.001 1.00 43.57 31 THR B CA 1
ATOM 716 C C . THR B 1 31 ? 16.229 29.794 45.358 1.00 45.35 31 THR B C 1
ATOM 717 O O . THR B 1 31 ? 16.628 30.959 45.295 1.00 44.40 31 THR B O 1
ATOM 721 N N . GLY B 1 32 ? 14.994 29.471 45.724 1.00 46.44 32 GLY B N 1
ATOM 722 C CA . GLY B 1 32 ? 14.046 30.504 46.083 1.00 48.87 32 GLY B CA 1
ATOM 723 C C . GLY B 1 32 ? 13.291 31.051 44.890 1.00 51.13 32 GLY B C 1
ATOM 724 O O . GLY B 1 32 ? 12.347 31.826 45.049 1.00 52.78 32 GLY B O 1
ATOM 725 N N . ALA B 1 33 ? 13.699 30.648 43.690 1.00 51.69 33 ALA B N 1
ATOM 726 C CA . ALA B 1 33 ? 13.046 31.110 42.471 1.00 51.56 33 ALA B CA 1
ATOM 727 C C . ALA B 1 33 ? 11.569 30.730 42.436 1.00 52.19 33 ALA B C 1
ATOM 728 O O . ALA B 1 33 ? 11.178 29.653 42.880 1.00 51.21 33 ALA B O 1
ATOM 730 N N . SER B 1 34 ? 10.755 31.627 41.896 1.00 54.16 34 SER B N 1
ATOM 731 C CA . SER B 1 34 ? 9.324 31.398 41.779 1.00 54.97 34 SER B CA 1
ATOM 732 C C . SER B 1 34 ? 9.025 30.533 40.550 1.00 55.20 34 SER B C 1
ATOM 733 O O . SER B 1 34 ? 9.619 30.720 39.490 1.00 55.88 34 SER B O 1
ATOM 736 N N . GLU B 1 35 ? 8.091 29.599 40.703 1.00 54.90 35 GLU B N 1
ATOM 737 C CA . GLU B 1 35 ? 7.702 28.679 39.638 1.00 54.00 35 GLU B CA 1
ATOM 738 C C . GLU B 1 35 ? 7.583 29.242 38.225 1.00 52.04 35 GLU B C 1
ATOM 739 O O . GLU B 1 35 ? 8.041 28.612 37.273 1.00 50.48 35 GLU B O 1
ATOM 745 N N . GLU B 1 36 ? 6.962 30.408 38.072 1.00 49.97 36 GLU B N 1
ATOM 746 C CA . GLU B 1 36 ? 6.796 30.969 36.735 1.00 49.15 36 GLU B CA 1
ATOM 747 C C . GLU B 1 36 ? 8.097 31.481 36.136 1.00 47.99 36 GLU B C 1
ATOM 748 O O . GLU B 1 36 ? 8.122 31.929 34.990 1.00 48.23 36 GLU B O 1
ATOM 754 N N . LYS B 1 37 ? 9.175 31.417 36.911 1.00 45.71 37 LYS B N 1
ATOM 755 C CA . LYS B 1 37 ? 10.477 31.869 36.439 1.00 44.71 37 LYS B CA 1
ATOM 756 C C . LYS B 1 37 ? 11.407 30.673 36.235 1.00 42.78 37 LYS B C 1
ATOM 757 O O . LYS B 1 37 ? 12.595 30.843 35.963 1.00 43.54 37 LYS B O 1
ATOM 759 N N . ILE B 1 38 ? 10.857 29.466 36.368 1.00 38.96 38 ILE B N 1
ATOM 760 C CA . ILE B 1 38 ? 11.621 28.235 36.204 1.00 34.96 38 ILE B CA 1
ATOM 761 C C . ILE B 1 38 ? 11.251 27.525 34.904 1.00 35.45 38 ILE B C 1
ATOM 762 O O . ILE B 1 38 ? 10.149 26.993 34.763 1.00 35.70 38 ILE B O 1
ATOM 767 N N . VAL B 1 39 ? 12.188 27.515 33.962 1.00 33.37 39 VAL B N 1
ATOM 768 C CA . VAL B 1 39 ? 11.991 26.895 32.660 1.00 32.39 39 VAL B CA 1
ATOM 769 C C . VAL B 1 39 ? 12.818 25.618 32.530 1.00 33.43 39 VAL B C 1
ATOM 770 O O . VAL B 1 39 ? 13.974 25.579 32.941 1.00 34.34 39 VAL B O 1
ATOM 774 N N . VAL B 1 40 ? 12.222 24.579 31.953 1.00 32.92 40 VAL B N 1
ATOM 775 C CA . VAL B 1 40 ? 12.920 23.315 31.769 1.00 31.90 40 VAL B CA 1
ATOM 776 C C . VAL B 1 40 ? 12.906 22.843 30.319 1.00 32.26 40 VAL B C 1
ATOM 777 O O . VAL B 1 40 ? 11.853 22.774 29.689 1.00 33.42 40 VAL B O 1
ATOM 781 N N . PHE B 1 41 ? 14.083 22.525 29.792 1.00 31.94 41 PHE B N 1
ATOM 782 C CA . PHE B 1 41 ? 14.203 22.034 28.425 1.00 30.85 41 PHE B CA 1
ATOM 783 C C . PHE B 1 41 ? 14.661 20.584 28.485 1.00 31.31 41 PHE B C 1
ATOM 784 O O . PHE B 1 41 ? 15.535 20.235 29.280 1.00 33.03 41 PHE B O 1
ATOM 792 N N . ILE B 1 42 ? 14.076 19.740 27.649 1.00 30.40 42 ILE B N 1
ATOM 793 C CA . ILE B 1 42 ? 14.476 18.344 27.599 1.00 31.60 42 ILE B CA 1
ATOM 794 C C . ILE B 1 42 ? 15.134 18.111 26.240 1.00 31.78 42 ILE B C 1
ATOM 795 O O . ILE B 1 42 ? 14.594 18.497 25.202 1.00 29.49 42 ILE B O 1
ATOM 800 N N . GLU B 1 43 ? 16.313 17.507 26.254 1.00 32.30 43 GLU B N 1
ATOM 801 C CA . GLU B 1 43 ? 17.036 17.217 25.024 1.00 35.61 43 GLU B CA 1
ATOM 802 C C . GLU B 1 43 ? 17.369 15.732 25.007 1.00 36.17 43 GLU B C 1
ATOM 803 O O . GLU B 1 43 ? 18.002 15.212 25.925 1.00 36.78 43 GLU B O 1
ATOM 809 N N . GLU B 1 44 ? 16.930 15.047 23.965 1.00 36.82 44 GLU B N 1
ATOM 810 C CA . GLU B 1 44 ? 17.179 13.624 23.858 1.00 38.00 44 GLU B CA 1
ATOM 811 C C . GLU B 1 44 ? 18.350 13.311 22.952 1.00 37.37 44 GLU B C 1
ATOM 812 O O . GLU B 1 44 ? 18.565 13.987 21.954 1.00 38.05 44 GLU B O 1
ATOM 818 N N . MET B 1 45 ? 19.117 12.291 23.318 1.00 37.54 45 MET B N 1
ATOM 819 C CA . MET B 1 45 ? 20.273 11.879 22.525 1.00 38.52 45 MET B CA 1
ATOM 820 C C . MET B 1 45 ? 20.045 10.496 21.930 1.00 36.66 45 MET B C 1
ATOM 821 O O . MET B 1 45 ? 19.261 9.710 22.448 1.00 35.37 45 MET B O 1
ATOM 826 N N . ARG B 1 46 ? 20.757 10.210 20.848 1.00 36.99 46 ARG B N 1
ATOM 827 C CA . ARG B 1 46 ? 20.692 8.915 20.190 1.00 38.38 46 ARG B CA 1
ATOM 828 C C . ARG B 1 46 ? 21.929 8.149 20.656 1.00 38.31 46 ARG B C 1
ATOM 829 O O . ARG B 1 46 ? 22.989 8.750 20.864 1.00 37.67 46 ARG B O 1
ATOM 837 N N . LYS B 1 47 ? 21.795 6.837 20.829 1.00 37.63 47 LYS B N 1
ATOM 838 C CA . LYS B 1 47 ? 22.912 6.005 21.277 1.00 37.33 47 LYS B CA 1
ATOM 839 C C . LYS B 1 47 ? 24.111 6.068 20.333 1.00 36.34 47 LYS B C 1
ATOM 840 O O . LYS B 1 47 ? 25.243 5.808 20.744 1.00 34.40 47 LYS B O 1
ATOM 846 N N . ASP B 1 48 ? 23.877 6.414 19.071 1.00 35.56 48 ASP B N 1
ATOM 847 C CA . ASP B 1 48 ? 24.984 6.499 18.123 1.00 37.73 48 ASP B CA 1
ATOM 848 C C . ASP B 1 48 ? 25.584 7.905 18.065 1.00 37.68 48 ASP B C 1
ATOM 849 O O . ASP B 1 48 ? 26.485 8.168 17.268 1.00 38.31 48 ASP B O 1
ATOM 854 N N . HIS B 1 49 ? 25.089 8.799 18.920 1.00 35.98 49 HIS B N 1
ATOM 855 C CA . HIS B 1 49 ? 25.595 10.171 18.982 1.00 36.91 49 HIS B CA 1
ATOM 856 C C . HIS B 1 49 ? 26.195 10.494 20.353 1.00 36.34 49 HIS B C 1
ATOM 857 O O . HIS B 1 49 ? 26.521 11.648 20.635 1.00 37.16 49 HIS B O 1
ATOM 864 N N . TYR B 1 50 ? 26.336 9.478 21.198 1.00 34.71 50 TYR B N 1
ATOM 865 C CA . TYR B 1 50 ? 26.877 9.660 22.539 1.00 33.72 50 TYR B CA 1
ATOM 866 C C . TYR B 1 50 ? 27.970 8.636 22.802 1.00 35.71 50 TYR B C 1
ATOM 867 O O . TYR B 1 50 ? 27.749 7.431 22.671 1.00 35.31 50 TYR B O 1
ATOM 876 N N . ALA B 1 51 ? 29.150 9.108 23.184 1.00 34.85 51 ALA B N 1
ATOM 877 C CA . ALA B 1 51 ? 30.254 8.196 23.434 1.00 34.78 51 ALA B CA 1
ATOM 878 C C . ALA B 1 51 ? 31.008 8.456 24.730 1.00 36.48 51 ALA B C 1
ATOM 879 O O . ALA B 1 51 ? 31.068 9.587 25.224 1.00 37.34 51 ALA B O 1
ATOM 881 N N . VAL B 1 52 ? 31.576 7.386 25.273 1.00 36.89 52 VAL B N 1
ATOM 882 C CA . VAL B 1 52 ? 32.375 7.449 26.487 1.00 38.93 52 VAL B CA 1
ATOM 883 C C . VAL B 1 52 ? 33.592 6.556 26.266 1.00 40.59 52 VAL B C 1
ATOM 884 O O . VAL B 1 52 ? 33.463 5.431 25.784 1.00 41.12 52 VAL B O 1
ATOM 888 N N . ALA B 1 53 ? 34.774 7.068 26.592 1.00 41.72 53 ALA B N 1
ATOM 889 C CA . ALA B 1 53 ? 36.005 6.309 26.418 1.00 42.90 53 ALA B CA 1
ATOM 890 C C . ALA B 1 53 ? 36.243 5.941 24.955 1.00 44.14 53 ALA B C 1
ATOM 891 O O . ALA B 1 53 ? 36.805 4.887 24.659 1.00 44.99 53 ALA B O 1
ATOM 893 N N . GLY B 1 54 ? 35.806 6.805 24.045 1.00 44.01 54 GLY B N 1
ATOM 894 C CA . GLY B 1 54 ? 36.012 6.563 22.628 1.00 42.83 54 GLY B CA 1
ATOM 895 C C . GLY B 1 54 ? 35.082 5.561 21.973 1.00 42.99 54 GLY B C 1
ATOM 896 O O . GLY B 1 54 ? 35.270 5.202 20.812 1.00 44.02 54 GLY B O 1
ATOM 897 N N . LYS B 1 55 ? 34.073 5.108 22.705 1.00 42.69 55 LYS B N 1
ATOM 898 C CA . LYS B 1 55 ? 33.132 4.141 22.161 1.00 40.94 55 LYS B CA 1
ATOM 899 C C . LYS B 1 55 ? 31.694 4.624 22.273 1.00 39.96 55 LYS B C 1
ATOM 900 O O . LYS B 1 55 ? 31.182 4.843 23.376 1.00 38.47 55 LYS B O 1
ATOM 902 N N . ARG B 1 56 ? 31.043 4.797 21.128 1.00 38.03 56 ARG B N 1
ATOM 903 C CA . ARG B 1 56 ? 29.657 5.224 21.130 1.00 38.48 56 ARG B CA 1
ATOM 904 C C . ARG B 1 56 ? 28.870 4.108 21.794 1.00 39.10 56 ARG B C 1
ATOM 905 O O . ARG B 1 56 ? 29.255 2.938 21.715 1.00 37.66 56 ARG B O 1
ATOM 913 N N . LEU B 1 57 ? 27.774 4.466 22.452 1.00 38.96 57 LEU B N 1
ATOM 914 C CA . LEU B 1 57 ? 26.952 3.482 23.135 1.00 39.77 57 LEU B CA 1
ATOM 915 C C . LEU B 1 57 ? 26.385 2.444 22.176 1.00 40.17 57 LEU B C 1
ATOM 916 O O . LEU B 1 57 ? 26.198 1.287 22.546 1.00 40.29 57 LEU B O 1
ATOM 921 N N . SER B 1 58 ? 26.124 2.861 20.942 1.00 39.42 58 SER B N 1
ATOM 922 C CA . SER B 1 58 ? 25.572 1.968 19.936 1.00 39.48 58 SER B CA 1
ATOM 923 C C . SER B 1 58 ? 26.615 0.966 19.452 1.00 41.11 58 SER B C 1
ATOM 924 O O . SER B 1 58 ? 26.296 0.064 18.683 1.00 41.78 58 SER B O 1
ATOM 927 N N . ASP B 1 59 ? 27.856 1.132 19.904 1.00 41.72 59 ASP B N 1
ATOM 928 C CA . ASP B 1 59 ? 28.953 0.252 19.515 1.00 42.59 59 ASP B CA 1
ATOM 929 C C . ASP B 1 59 ? 29.497 -0.564 20.679 1.00 44.23 59 ASP B C 1
ATOM 930 O O . ASP B 1 59 ? 30.493 -1.267 20.533 1.00 44.33 59 ASP B O 1
ATOM 935 N N . MET B 1 60 ? 28.860 -0.472 21.838 1.00 46.19 60 MET B N 1
ATOM 936 C CA . MET B 1 60 ? 29.336 -1.221 22.989 1.00 49.64 60 MET B CA 1
ATOM 937 C C . MET B 1 60 ? 28.836 -2.662 22.921 1.00 51.73 60 MET B C 1
ATOM 938 O O . MET B 1 60 ? 27.730 -2.920 22.447 1.00 52.39 60 MET B O 1
ATOM 943 N N . GLU B 1 61 ? 29.662 -3.600 23.377 1.00 54.25 61 GLU B N 1
ATOM 944 C CA . GLU B 1 61 ? 29.296 -5.014 23.356 1.00 57.21 61 GLU B CA 1
ATOM 945 C C . GLU B 1 61 ? 29.713 -5.722 24.641 1.00 57.30 61 GLU B C 1
ATOM 946 O O . GLU B 1 61 ? 30.606 -5.258 25.347 1.00 58.96 61 GLU B O 1
#